Protein AF-A0A0F9H895-F1 (afdb_monomer_lite)

Foldseek 3Di:
DVVVVQFQWDWPADDVVVPDTDIDTDPVCVVVVQVVQQVDQDDPNHGDRRHDPDDDPDPVVVCVVVVD

Sequence (68 aa):
MKEANKIGLWLSELNWEEGYGIIRCSHQTKEIIISALALVKDINGLKVVLSPIKTSGTINSIKKKFAI

Organism: NCBI:txid412755

Secondary structure (DSSP, 8-state):
-HHHHHHT-EEEEEETTTTEEEEE--TTTHHHHHHHHHH--EETTEE---------SSHHHHHHHHT-

pLDDT: mean 87.83, std 10.91, range [50.81, 95.94]

InterPro domains:
  IPR002759 RNase P subunit Pop5/Rpp14/Rnp2-like [PF01900] (6-66)
  IPR038085 RNase P subunit Pop5/Rpp14/Rnp2-like domain superfamily [G3DSA:3.30.70.3250] (1-68)
  IPR038085 RNase P subunit Pop5/Rpp14/Rnp2-like domain superfamily [SSF160350] (5-66)

Structure (mmCIF, N/CA/C/O backbone):
data_AF-A0A0F9H895-F1
#
_entry.id   AF-A0A0F9H895-F1
#
loop_
_atom_site.group_PDB
_atom_site.id
_atom_site.type_symbol
_atom_site.label_atom_id
_atom_site.label_alt_id
_atom_site.label_comp_id
_atom_site.label_asym_id
_atom_site.label_entity_id
_atom_site.label_seq_id
_atom_site.pdbx_PDB_ins_code
_atom_site.Cartn_x
_atom_site.Cartn_y
_atom_site.Cartn_z
_atom_site.occupancy
_atom_site.B_iso_or_equiv
_atom_site.auth_seq_id
_atom_site.auth_comp_id
_atom_site.auth_asym_id
_atom_site.auth_atom_id
_atom_site.pdbx_PDB_model_num
ATOM 1 N N . MET A 1 1 ? 1.272 -22.383 -3.258 1.00 50.97 1 MET A N 1
ATOM 2 C CA . MET A 1 1 ? 2.474 -21.509 -3.263 1.00 50.97 1 MET A CA 1
ATOM 3 C C . MET A 1 1 ? 3.004 -21.110 -4.651 1.00 50.97 1 MET A C 1
ATOM 5 O O . MET A 1 1 ? 3.764 -20.155 -4.708 1.00 50.97 1 MET A O 1
ATOM 9 N N . LYS A 1 2 ? 2.631 -21.760 -5.771 1.00 50.81 2 LYS A N 1
ATOM 10 C CA . LYS A 1 2 ? 3.175 -21.419 -7.110 1.00 50.81 2 LYS A CA 1
ATOM 11 C C . LYS A 1 2 ? 2.736 -20.049 -7.664 1.00 50.81 2 LYS A C 1
ATOM 13 O O . LYS A 1 2 ? 3.516 -19.415 -8.362 1.00 50.81 2 LYS A O 1
ATOM 18 N N . GLU A 1 3 ? 1.528 -19.590 -7.335 1.00 56.56 3 GLU A N 1
ATOM 19 C CA . GLU A 1 3 ? 0.975 -18.303 -7.796 1.00 56.56 3 GLU A CA 1
ATOM 20 C C . GLU A 1 3 ? 1.665 -17.104 -7.124 1.00 56.56 3 GLU A C 1
ATOM 22 O O . GLU A 1 3 ? 2.187 -16.237 -7.812 1.00 56.56 3 GLU A O 1
ATOM 27 N N . ALA A 1 4 ? 1.776 -17.096 -5.788 1.00 55.41 4 ALA A N 1
ATOM 28 C CA . ALA A 1 4 ? 2.345 -15.981 -5.017 1.00 55.41 4 ALA A CA 1
ATOM 29 C C . ALA A 1 4 ? 3.795 -15.625 -5.400 1.00 55.41 4 ALA A C 1
ATOM 31 O O . ALA A 1 4 ? 4.166 -14.454 -5.397 1.00 55.41 4 ALA A O 1
ATOM 32 N N . ASN A 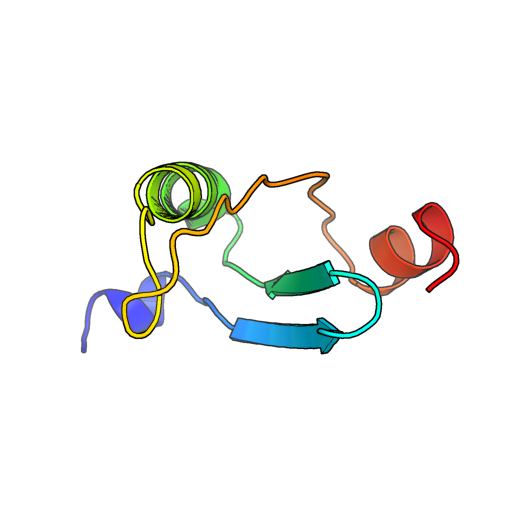1 5 ? 4.600 -16.618 -5.792 1.00 58.12 5 ASN A N 1
ATOM 33 C CA . ASN A 1 5 ? 5.983 -16.395 -6.218 1.00 58.12 5 ASN A CA 1
ATOM 34 C C . ASN A 1 5 ? 6.058 -15.611 -7.549 1.00 58.12 5 ASN A C 1
ATOM 36 O O . ASN A 1 5 ? 6.927 -14.762 -7.719 1.00 58.12 5 ASN A O 1
ATOM 40 N N . LYS A 1 6 ? 5.084 -15.784 -8.458 1.00 61.75 6 LYS A N 1
ATOM 41 C CA . LYS A 1 6 ? 4.997 -14.977 -9.692 1.00 61.75 6 LYS A CA 1
ATOM 42 C C . LYS A 1 6 ? 4.611 -13.518 -9.430 1.00 61.75 6 LYS A C 1
ATOM 44 O O . LYS A 1 6 ? 4.875 -12.659 -10.264 1.00 61.75 6 LYS A O 1
ATOM 49 N N . ILE A 1 7 ? 3.989 -13.230 -8.286 1.00 73.88 7 ILE A N 1
ATOM 50 C CA . ILE A 1 7 ? 3.484 -11.892 -7.956 1.00 73.88 7 ILE A CA 1
ATOM 51 C C . ILE A 1 7 ? 4.618 -10.962 -7.513 1.00 73.88 7 ILE A C 1
ATOM 53 O O . ILE A 1 7 ? 4.516 -9.746 -7.700 1.00 73.88 7 ILE A O 1
ATOM 57 N N . GLY A 1 8 ? 5.699 -11.512 -6.948 1.00 80.44 8 GLY A N 1
ATOM 58 C CA . GLY A 1 8 ? 6.813 -10.721 -6.421 1.00 80.44 8 GLY A CA 1
ATOM 59 C C . GLY A 1 8 ? 6.380 -9.758 -5.312 1.00 80.44 8 GLY A C 1
ATOM 60 O O . GLY A 1 8 ? 6.960 -8.681 -5.188 1.00 80.44 8 GLY A O 1
ATOM 61 N N . LEU A 1 9 ? 5.318 -10.106 -4.573 1.00 89.00 9 LEU A N 1
ATOM 62 C CA . LEU A 1 9 ? 4.767 -9.275 -3.509 1.00 89.00 9 LEU A CA 1
ATOM 63 C C . LEU A 1 9 ? 5.693 -9.308 -2.293 1.00 89.00 9 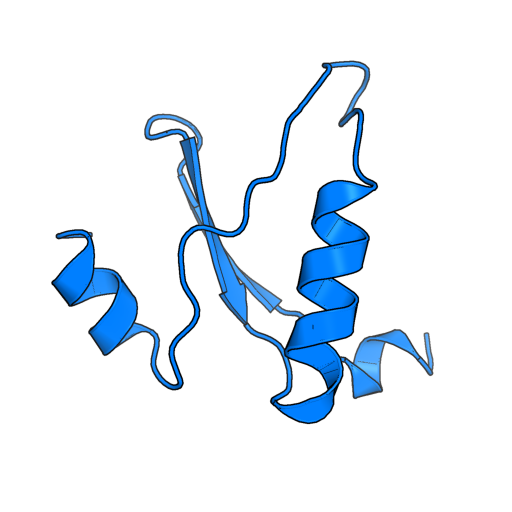LEU A C 1
ATOM 65 O O . LEU A 1 9 ? 5.974 -10.377 -1.754 1.00 89.00 9 LEU A O 1
ATOM 69 N N . TRP A 1 10 ? 6.132 -8.137 -1.848 1.00 90.75 10 TRP A N 1
ATOM 70 C CA . TRP A 1 10 ? 6.977 -7.992 -0.671 1.00 90.75 10 TRP A CA 1
ATOM 71 C C . TRP A 1 10 ? 6.586 -6.746 0.113 1.00 90.75 10 TRP A C 1
ATOM 73 O O . TRP A 1 10 ? 6.505 -5.660 -0.459 1.00 90.75 10 TRP A O 1
ATOM 83 N N . LEU A 1 11 ? 6.373 -6.882 1.419 1.00 91.06 11 LEU A N 1
ATOM 84 C CA . LEU A 1 11 ? 6.183 -5.738 2.303 1.00 91.06 11 LEU A CA 1
ATOM 85 C C . LEU A 1 11 ? 7.557 -5.145 2.630 1.00 91.06 11 LEU A C 1
ATOM 87 O O . LEU A 1 11 ? 8.356 -5.760 3.330 1.00 91.06 11 LEU A O 1
ATOM 91 N N . SER A 1 12 ? 7.854 -3.976 2.073 1.00 91.50 12 SER A N 1
ATOM 92 C CA . SER A 1 12 ? 9.125 -3.285 2.303 1.00 91.50 12 SER A CA 1
ATOM 93 C C . SER A 1 12 ? 9.114 -2.461 3.579 1.00 91.50 12 SER A C 1
ATOM 95 O O . SER A 1 12 ? 10.139 -2.380 4.244 1.00 91.50 12 SER A O 1
ATOM 97 N N . GLU A 1 13 ? 7.983 -1.841 3.898 1.00 92.38 13 GLU A N 1
ATOM 98 C CA . GLU A 1 13 ? 7.863 -0.939 5.037 1.00 92.38 13 GLU A CA 1
ATOM 99 C C . GLU A 1 13 ? 6.415 -0.889 5.502 1.00 92.38 13 GLU A C 1
ATOM 101 O O . GLU A 1 13 ? 5.492 -0.988 4.688 1.00 92.38 13 GLU A O 1
ATOM 106 N N . LEU A 1 14 ? 6.224 -0.743 6.807 1.00 91.62 14 LEU A N 1
ATOM 107 C CA . LEU A 1 14 ? 4.918 -0.584 7.421 1.00 91.62 14 LEU A CA 1
ATOM 108 C C . LEU A 1 14 ? 5.078 0.273 8.669 1.00 91.6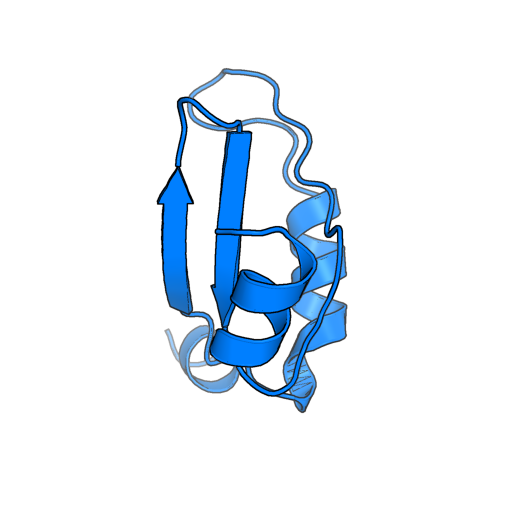2 14 LEU A C 1
ATOM 110 O O . LEU A 1 14 ? 5.734 -0.141 9.622 1.00 91.62 14 LEU A O 1
ATOM 114 N N . ASN A 1 15 ? 4.484 1.459 8.640 1.00 91.06 15 ASN A N 1
ATOM 115 C CA . ASN A 1 15 ? 4.425 2.365 9.769 1.00 91.06 15 ASN A CA 1
ATOM 116 C C . ASN A 1 15 ? 2.961 2.502 10.195 1.00 91.06 15 ASN A C 1
ATOM 118 O O . ASN A 1 15 ? 2.152 3.144 9.525 1.00 91.06 15 ASN A O 1
ATOM 122 N N . TRP A 1 16 ? 2.627 1.863 11.312 1.00 85.06 16 TRP A N 1
ATOM 123 C CA . TRP A 1 16 ? 1.280 1.901 11.872 1.00 85.06 16 TRP A CA 1
ATOM 124 C C . TRP A 1 16 ? 0.943 3.239 12.533 1.00 85.06 16 TRP A C 1
ATOM 126 O O . TRP A 1 16 ? -0.228 3.605 12.544 1.00 85.06 16 TRP A O 1
ATOM 136 N N . GLU A 1 17 ? 1.937 3.963 13.055 1.00 89.81 17 GLU A N 1
ATOM 137 C CA . GLU A 1 17 ? 1.732 5.269 13.697 1.00 89.81 17 GLU A CA 1
ATOM 138 C C . GLU A 1 17 ? 1.329 6.325 12.666 1.00 89.81 17 GLU A C 1
ATOM 140 O O . GLU A 1 17 ? 0.389 7.085 12.884 1.00 89.81 17 GLU A O 1
ATOM 145 N N . GLU A 1 18 ? 1.989 6.317 11.508 1.00 88.81 18 GLU A N 1
ATOM 146 C CA . GLU A 1 18 ? 1.687 7.232 10.402 1.00 88.81 18 GLU A CA 1
ATOM 147 C C . GLU A 1 18 ? 0.658 6.669 9.406 1.00 88.81 18 GLU A C 1
ATOM 149 O O . GLU A 1 18 ? 0.231 7.365 8.484 1.00 88.81 18 GLU A O 1
ATOM 154 N N . GLY A 1 19 ? 0.233 5.413 9.578 1.00 89.25 19 GLY A N 1
ATOM 155 C CA . GLY A 1 19 ? -0.831 4.798 8.785 1.00 89.25 19 GLY A CA 1
ATOM 156 C C . GLY A 1 19 ? -0.464 4.520 7.324 1.00 89.25 19 GLY A C 1
ATOM 157 O O . GLY A 1 19 ? -1.347 4.530 6.464 1.00 89.25 19 GLY A O 1
ATOM 158 N N . TYR A 1 20 ? 0.812 4.258 7.021 1.00 92.38 20 TYR A N 1
ATOM 159 C CA . TYR A 1 20 ? 1.258 3.933 5.663 1.00 92.38 20 TYR A CA 1
ATOM 160 C C . TYR A 1 20 ? 2.098 2.655 5.598 1.00 92.38 20 TYR A C 1
ATOM 162 O O . TYR A 1 20 ? 2.699 2.200 6.568 1.00 92.38 20 TYR A O 1
ATOM 170 N N . GLY A 1 21 ? 2.179 2.085 4.400 1.00 93.50 21 GLY A N 1
ATOM 171 C CA . GLY A 1 21 ? 3.102 1.003 4.096 1.00 93.50 21 GLY A CA 1
ATOM 172 C C . GLY A 1 21 ? 3.578 1.066 2.654 1.00 93.50 21 GLY A C 1
ATOM 173 O O . GLY A 1 21 ? 2.922 1.644 1.784 1.00 93.50 21 GLY A O 1
ATOM 174 N N . ILE A 1 22 ? 4.730 0.458 2.394 1.00 94.31 22 ILE A N 1
ATOM 175 C CA . ILE A 1 22 ? 5.291 0.306 1.055 1.00 94.31 22 ILE A CA 1
ATOM 176 C C . ILE A 1 22 ? 5.328 -1.179 0.732 1.00 94.31 22 ILE A C 1
ATOM 178 O O . ILE A 1 22 ? 6.018 -1.959 1.389 1.00 94.31 22 ILE A O 1
ATOM 182 N N . ILE A 1 23 ? 4.632 -1.557 -0.335 1.00 94.00 23 ILE A N 1
ATOM 183 C CA . ILE A 1 23 ? 4.714 -2.893 -0.916 1.00 94.00 23 ILE A CA 1
ATOM 184 C C . ILE A 1 23 ? 5.420 -2.837 -2.268 1.00 94.00 23 ILE A C 1
ATOM 186 O O . ILE A 1 23 ? 5.210 -1.929 -3.075 1.00 94.00 23 ILE A O 1
ATOM 190 N N . ARG A 1 24 ? 6.256 -3.835 -2.534 1.00 92.69 24 ARG A N 1
AT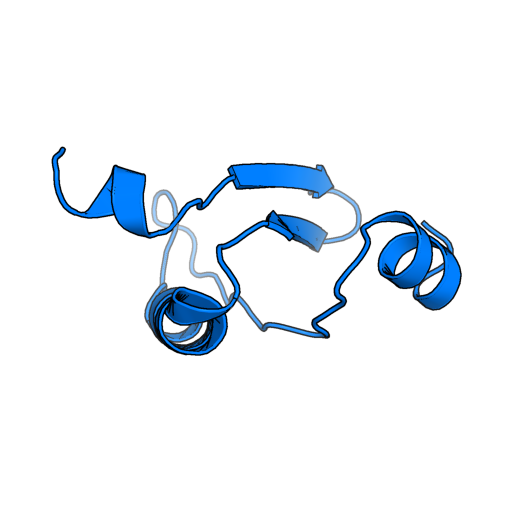OM 191 C CA . ARG A 1 24 ? 6.805 -4.112 -3.859 1.00 92.69 24 ARG A CA 1
ATOM 192 C C . ARG A 1 24 ? 6.000 -5.223 -4.497 1.00 92.69 24 ARG A C 1
ATOM 194 O O . ARG A 1 24 ? 5.526 -6.122 -3.816 1.00 92.69 24 ARG A O 1
ATOM 201 N N . CYS A 1 25 ? 5.868 -5.151 -5.808 1.00 92.31 25 CYS A N 1
ATOM 202 C CA . CYS A 1 25 ? 5.278 -6.190 -6.634 1.00 92.31 25 CYS A CA 1
ATOM 203 C C . CYS A 1 25 ? 6.026 -6.236 -7.965 1.00 92.31 25 CYS A C 1
ATOM 205 O O . CYS A 1 25 ? 6.784 -5.317 -8.303 1.00 92.31 25 CYS A O 1
ATOM 207 N N . SER A 1 26 ? 5.818 -7.303 -8.729 1.00 90.88 26 SER A N 1
ATOM 208 C CA . SER A 1 26 ? 6.269 -7.331 -10.116 1.00 90.88 26 SER A CA 1
ATOM 209 C C . SER A 1 26 ? 5.500 -6.297 -10.951 1.00 90.88 26 SER A C 1
ATOM 211 O O . SER A 1 26 ? 4.343 -5.976 -10.670 1.00 90.88 26 SER A O 1
ATOM 213 N N . HIS A 1 27 ? 6.111 -5.810 -12.033 1.00 88.12 27 HIS A N 1
ATOM 214 C CA . HIS A 1 27 ? 5.443 -4.880 -12.949 1.00 88.12 27 HIS A CA 1
ATOM 215 C C . HIS A 1 27 ? 4.147 -5.465 -13.547 1.00 88.12 27 HIS A C 1
ATOM 217 O O . HIS A 1 27 ? 3.189 -4.731 -13.770 1.00 88.12 27 HIS A O 1
ATOM 223 N N . GLN A 1 28 ? 4.100 -6.787 -13.743 1.00 89.88 28 GLN A N 1
ATOM 224 C CA . GLN A 1 28 ? 2.961 -7.502 -14.328 1.00 89.88 28 GLN A CA 1
ATOM 225 C C . GLN A 1 28 ? 1.775 -7.630 -13.364 1.00 89.88 28 GLN A C 1
ATOM 227 O O . GLN A 1 28 ? 0.633 -7.735 -13.800 1.00 89.88 28 GLN A O 1
ATOM 232 N N . THR A 1 29 ? 2.026 -7.620 -12.054 1.00 90.62 29 THR A N 1
ATOM 233 C CA . THR A 1 29 ? 1.005 -7.900 -11.030 1.00 90.62 29 THR A CA 1
ATOM 234 C C . THR A 1 29 ? 0.537 -6.670 -10.265 1.00 90.62 29 THR A C 1
ATOM 236 O O . THR A 1 29 ? -0.339 -6.782 -9.409 1.00 90.62 29 THR A O 1
ATOM 239 N N . LYS A 1 30 ? 1.058 -5.487 -10.601 1.00 90.75 30 LYS A N 1
ATOM 240 C CA . LYS A 1 30 ? 0.708 -4.204 -9.976 1.00 90.75 30 LYS A CA 1
ATOM 241 C C . LYS A 1 30 ? -0.809 -3.970 -9.888 1.00 90.75 30 LYS A C 1
ATOM 243 O O . LYS A 1 30 ? -1.313 -3.692 -8.806 1.00 90.75 30 LYS A O 1
ATOM 248 N N . GLU A 1 31 ? -1.539 -4.120 -10.994 1.00 91.81 31 GLU A N 1
ATOM 249 C CA . GLU A 1 31 ? -2.995 -3.873 -11.032 1.00 91.81 31 GLU A CA 1
ATOM 250 C C . GLU A 1 31 ? -3.796 -4.924 -10.248 1.00 91.81 31 GLU A C 1
ATOM 252 O O . GLU A 1 31 ? -4.785 -4.605 -9.583 1.00 91.81 31 GLU A O 1
ATOM 257 N N . ILE A 1 32 ? -3.331 -6.178 -10.262 1.00 91.81 32 ILE A N 1
ATOM 258 C CA . ILE A 1 32 ? -3.929 -7.267 -9.479 1.00 91.81 32 ILE A CA 1
ATOM 259 C C . ILE A 1 32 ? -3.793 -6.962 -7.985 1.00 91.81 32 ILE A C 1
ATOM 261 O O . ILE A 1 32 ? -4.752 -7.120 -7.237 1.00 91.81 32 ILE A O 1
ATOM 265 N N . ILE A 1 33 ? -2.627 -6.476 -7.550 1.00 92.50 33 ILE A N 1
ATOM 266 C CA . ILE A 1 33 ? -2.378 -6.107 -6.154 1.00 92.50 33 ILE A CA 1
ATOM 267 C C . ILE A 1 33 ? -3.225 -4.912 -5.719 1.00 92.50 33 ILE A C 1
ATOM 269 O O . ILE A 1 33 ? -3.826 -4.967 -4.651 1.00 92.50 33 ILE A O 1
ATOM 273 N N . ILE A 1 34 ? -3.314 -3.860 -6.536 1.00 92.62 34 ILE A N 1
ATOM 274 C CA . ILE A 1 34 ? -4.177 -2.698 -6.258 1.00 92.62 34 ILE A CA 1
ATOM 275 C C . ILE A 1 34 ? -5.624 -3.154 -6.045 1.00 92.62 34 ILE A C 1
ATOM 277 O O . ILE A 1 34 ? -6.257 -2.777 -5.059 1.00 92.62 34 ILE A O 1
ATOM 281 N N . SER A 1 35 ? -6.114 -4.024 -6.929 1.00 93.06 35 SER A N 1
ATOM 282 C CA . SER A 1 35 ? -7.464 -4.582 -6.833 1.00 93.06 35 SER A CA 1
ATOM 283 C C . SER A 1 35 ? -7.634 -5.447 -5.583 1.00 93.06 35 SER A C 1
ATOM 285 O O . SER A 1 35 ? -8.622 -5.313 -4.869 1.00 93.06 35 SER A O 1
ATOM 287 N N . ALA A 1 36 ? -6.654 -6.301 -5.278 1.00 92.69 36 ALA A N 1
ATOM 288 C CA . ALA A 1 36 ? -6.683 -7.160 -4.100 1.00 92.69 36 ALA A CA 1
ATOM 289 C C . ALA A 1 36 ? -6.706 -6.356 -2.791 1.00 92.69 36 ALA A C 1
ATOM 291 O O . ALA A 1 36 ? -7.465 -6.700 -1.889 1.00 92.69 36 ALA A O 1
ATOM 292 N N . LEU A 1 37 ? -5.931 -5.270 -2.696 1.00 93.00 37 LEU A N 1
ATOM 293 C CA . LEU A 1 37 ? -5.934 -4.379 -1.531 1.00 93.00 37 LEU A CA 1
ATOM 294 C C . LEU A 1 37 ? -7.311 -3.755 -1.295 1.00 93.00 37 LEU A C 1
ATOM 296 O O . LEU A 1 37 ? -7.773 -3.729 -0.159 1.00 93.00 37 LEU A O 1
ATOM 300 N N . ALA A 1 38 ? -7.993 -3.324 -2.359 1.00 92.06 38 ALA A N 1
ATOM 301 C CA . ALA A 1 38 ? -9.337 -2.756 -2.261 1.00 92.06 38 ALA A CA 1
ATOM 302 C C . ALA A 1 38 ? -10.396 -3.768 -1.775 1.00 92.06 38 ALA A C 1
ATOM 304 O O . ALA A 1 38 ? -11.448 -3.372 -1.274 1.00 92.06 38 ALA A O 1
ATOM 305 N N . LEU A 1 39 ? -10.134 -5.073 -1.916 1.00 94.19 39 LEU A N 1
ATOM 306 C CA . LEU A 1 39 ? -11.018 -6.135 -1.430 1.00 94.19 39 LEU A CA 1
ATOM 307 C C . LEU A 1 39 ? -10.812 -6.463 0.053 1.00 94.19 39 LEU A C 1
ATOM 309 O O . LEU A 1 39 ? -11.681 -7.102 0.649 1.00 94.19 39 LEU A O 1
ATOM 313 N N . VAL A 1 40 ? -9.700 -6.037 0.658 1.00 94.38 40 VAL A N 1
ATOM 314 C CA . VAL A 1 40 ? -9.453 -6.231 2.090 1.00 94.38 40 VAL A CA 1
ATOM 315 C C . VAL A 1 40 ? -10.362 -5.291 2.876 1.00 94.38 40 VAL A C 1
ATOM 317 O O . VAL A 1 40 ? -10.212 -4.074 2.817 1.00 94.38 40 VAL A O 1
ATOM 320 N N . LYS A 1 41 ? -11.317 -5.868 3.610 1.00 95.25 41 LYS A N 1
ATOM 321 C CA . LYS A 1 41 ? -12.297 -5.121 4.419 1.00 95.25 41 LYS A CA 1
ATOM 322 C C . LYS A 1 41 ? -11.975 -5.137 5.907 1.00 95.25 41 LYS A C 1
ATOM 324 O O . LYS A 1 41 ? -12.373 -4.224 6.630 1.00 95.25 41 LYS A O 1
ATOM 329 N N . ASP A 1 42 ? -11.282 -6.171 6.363 1.00 95.94 42 ASP A N 1
ATOM 330 C CA . ASP A 1 42 ? -10.902 -6.342 7.753 1.00 95.94 42 ASP A CA 1
ATOM 331 C C . ASP A 1 42 ? -9.552 -7.048 7.885 1.00 95.94 42 ASP A C 1
ATOM 333 O O . ASP A 1 42 ? -9.150 -7.846 7.035 1.00 95.94 42 ASP A O 1
ATOM 337 N N . ILE A 1 43 ? -8.844 -6.711 8.959 1.00 92.62 43 ILE A N 1
ATOM 338 C CA . ILE A 1 43 ? -7.630 -7.391 9.398 1.00 92.62 43 ILE A CA 1
ATOM 339 C C . ILE A 1 43 ? -7.787 -7.620 10.898 1.00 92.62 43 ILE A C 1
ATOM 341 O O . ILE A 1 43 ? -7.977 -6.671 11.656 1.00 92.62 43 ILE A O 1
ATOM 345 N N . ASN A 1 44 ? -7.720 -8.880 11.334 1.00 94.19 44 ASN A N 1
ATOM 346 C CA . ASN A 1 44 ? -7.905 -9.273 12.736 1.00 94.19 44 ASN A CA 1
ATOM 347 C C . ASN A 1 44 ? -9.214 -8.738 13.355 1.00 94.19 44 ASN A C 1
ATOM 349 O O . ASN A 1 44 ? -9.236 -8.313 14.508 1.00 94.19 44 ASN A O 1
ATOM 353 N N . GLY A 1 45 ? -10.304 -8.717 12.579 1.00 94.81 45 GLY A N 1
ATOM 354 C CA . GLY A 1 45 ? -11.610 -8.227 13.032 1.00 94.81 45 GLY A CA 1
ATOM 355 C C . GLY A 1 45 ? -11.734 -6.701 13.125 1.00 94.81 45 GLY A C 1
ATOM 356 O O . GLY A 1 45 ? -12.825 -6.196 13.392 1.00 94.81 45 GLY A O 1
ATOM 357 N N . LEU A 1 46 ? -10.660 -5.950 12.863 1.00 94.38 46 LEU A N 1
ATOM 358 C CA . LEU A 1 46 ? -10.704 -4.498 12.727 1.00 94.38 46 LEU A CA 1
ATOM 359 C C . LEU A 1 46 ? -11.008 -4.145 11.275 1.00 94.38 46 LEU A C 1
ATOM 361 O O . LEU A 1 46 ? -10.318 -4.597 10.363 1.00 94.38 46 LEU A O 1
ATOM 365 N N . LYS A 1 47 ? -12.036 -3.321 11.055 1.00 95.38 47 LYS A N 1
ATOM 366 C CA . LYS A 1 47 ? -12.348 -2.813 9.716 1.00 95.38 47 LYS A CA 1
ATOM 367 C C . LYS A 1 47 ? -11.221 -1.905 9.248 1.00 95.38 47 LYS A C 1
ATOM 369 O O . LYS A 1 47 ? -10.851 -0.970 9.956 1.00 95.38 47 LYS A O 1
ATOM 374 N N . VAL A 1 48 ? -10.714 -2.161 8.050 1.00 92.94 48 VAL A N 1
ATOM 375 C CA . VAL A 1 48 ? -9.631 -1.380 7.451 1.00 92.94 48 VAL A CA 1
ATOM 376 C C . VAL A 1 48 ? -10.001 -0.953 6.042 1.00 92.94 48 VAL A C 1
ATOM 378 O O . VAL A 1 48 ? -10.823 -1.581 5.377 1.00 92.94 48 VAL A O 1
ATOM 381 N N . V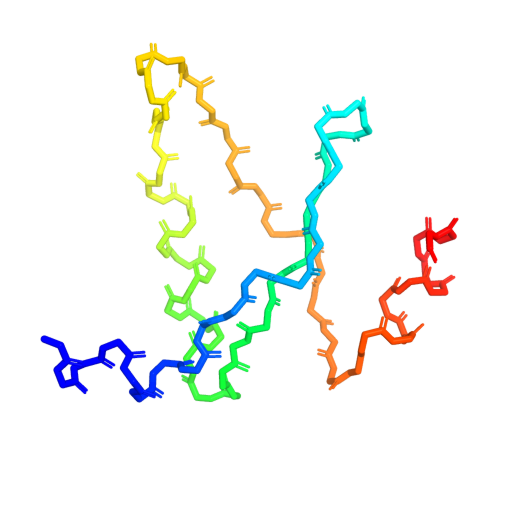AL A 1 49 ? -9.360 0.116 5.582 1.00 93.38 49 VAL A N 1
ATOM 382 C CA . VAL A 1 49 ? -9.399 0.542 4.185 1.00 93.38 49 VAL A CA 1
ATOM 383 C C . VAL A 1 49 ? -7.962 0.653 3.709 1.00 93.38 49 VAL A C 1
ATOM 385 O O . VAL A 1 49 ? -7.217 1.518 4.166 1.00 93.38 49 VAL A O 1
ATOM 388 N N . LEU A 1 50 ? -7.564 -0.228 2.795 1.00 93.19 50 LEU A N 1
ATOM 389 C CA . LEU A 1 50 ? -6.253 -0.163 2.159 1.00 93.19 50 LEU A CA 1
ATOM 390 C C . LEU A 1 50 ? -6.389 0.600 0.842 1.00 93.19 50 LEU A C 1
ATOM 392 O O . LEU A 1 50 ? -6.932 0.083 -0.131 1.00 93.19 50 LEU A O 1
ATOM 396 N N . SER A 1 51 ? -5.905 1.841 0.823 1.00 91.44 51 SER A N 1
ATOM 397 C CA . SER A 1 51 ? -5.970 2.715 -0.350 1.00 91.44 51 SER A CA 1
ATOM 398 C C . SER A 1 51 ? -4.583 2.884 -0.977 1.00 91.44 51 SER A C 1
ATOM 400 O O . SER A 1 51 ? -3.703 3.489 -0.360 1.00 91.44 51 SER A O 1
ATOM 402 N N . PRO A 1 52 ? -4.342 2.362 -2.193 1.00 91.81 52 PRO A N 1
ATOM 403 C CA . PRO A 1 52 ? -3.090 2.590 -2.904 1.00 91.81 52 PRO A CA 1
ATOM 404 C C . PRO A 1 52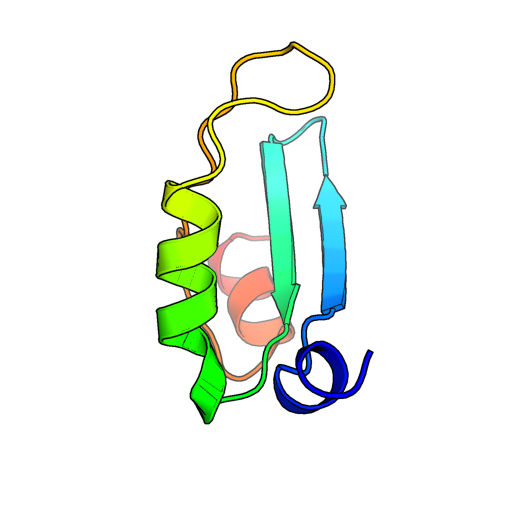 ? -2.934 4.071 -3.274 1.00 91.81 52 PRO A C 1
ATOM 406 O O . PRO A 1 52 ? -3.646 4.589 -4.129 1.00 91.81 52 PRO A O 1
ATOM 409 N N . ILE A 1 53 ? -1.976 4.755 -2.649 1.00 90.75 53 ILE A N 1
ATOM 410 C CA . ILE A 1 53 ? -1.786 6.205 -2.832 1.00 90.75 53 ILE A CA 1
ATOM 411 C C . ILE A 1 53 ? -0.975 6.502 -4.100 1.00 90.75 53 ILE A C 1
ATOM 413 O O . ILE A 1 53 ? -1.286 7.414 -4.868 1.00 90.75 53 ILE A O 1
ATOM 417 N N . LYS A 1 54 ? 0.116 5.756 -4.320 1.00 91.44 54 LYS A N 1
ATOM 418 C CA . LYS A 1 54 ? 0.989 5.936 -5.485 1.00 91.44 54 LYS A CA 1
ATOM 419 C C . LYS A 1 54 ? 1.843 4.703 -5.760 1.00 91.44 54 LYS A C 1
ATOM 421 O O . LYS A 1 54 ? 2.269 4.013 -4.843 1.00 91.44 54 LYS A O 1
ATOM 426 N N . THR A 1 55 ? 2.190 4.501 -7.029 1.00 93.06 55 THR A N 1
ATOM 427 C CA . THR A 1 55 ? 3.177 3.508 -7.472 1.00 93.06 55 THR A CA 1
ATOM 428 C C . THR A 1 55 ? 4.455 4.169 -7.996 1.00 93.06 55 THR A C 1
ATOM 430 O O . THR A 1 55 ? 4.418 5.280 -8.533 1.00 93.06 55 THR A O 1
ATOM 433 N N . SER A 1 56 ? 5.590 3.480 -7.882 1.00 92.94 56 SER A N 1
ATOM 434 C CA . SER A 1 56 ? 6.894 3.911 -8.405 1.00 92.94 56 SER A CA 1
ATOM 435 C C . SER A 1 56 ? 7.745 2.697 -8.773 1.00 92.94 56 SER A C 1
ATOM 437 O O . SER A 1 56 ? 7.589 1.634 -8.179 1.00 92.94 56 SER A O 1
ATOM 439 N N . GLY A 1 57 ? 8.668 2.864 -9.725 1.00 92.00 57 GLY A N 1
ATOM 440 C CA . GLY A 1 57 ? 9.653 1.834 -10.067 1.00 92.00 57 GLY A CA 1
ATOM 441 C C . GLY A 1 57 ? 10.757 1.669 -9.016 1.00 92.00 57 GLY A C 1
ATOM 442 O O . GLY A 1 57 ? 11.376 0.612 -8.935 1.00 92.00 57 GLY A O 1
ATOM 443 N N . THR A 1 58 ? 10.995 2.689 -8.184 1.00 91.38 58 THR A N 1
ATOM 444 C CA . THR A 1 58 ? 11.997 2.645 -7.109 1.00 91.38 58 THR A CA 1
ATOM 445 C C . THR A 1 58 ? 11.413 3.109 -5.777 1.00 91.38 58 THR A C 1
ATOM 447 O O . THR A 1 58 ? 10.544 3.986 -5.733 1.00 91.38 58 THR A O 1
ATOM 450 N N . ILE A 1 59 ? 11.926 2.535 -4.685 1.00 90.81 59 ILE A N 1
ATOM 451 C CA . ILE A 1 59 ? 11.538 2.884 -3.309 1.00 90.81 59 ILE A CA 1
ATOM 452 C C . ILE A 1 59 ? 11.958 4.325 -2.994 1.00 90.81 59 ILE A C 1
ATOM 454 O O . ILE A 1 59 ? 11.148 5.105 -2.504 1.00 90.81 59 ILE A O 1
ATOM 458 N N . ASN A 1 60 ? 13.184 4.710 -3.370 1.00 92.19 60 ASN A N 1
ATOM 459 C CA . ASN A 1 60 ? 13.725 6.051 -3.122 1.00 92.19 60 ASN A CA 1
ATOM 460 C C . ASN A 1 60 ? 12.851 7.163 -3.721 1.00 92.19 60 ASN A C 1
ATOM 462 O O . ASN A 1 60 ? 12.695 8.214 -3.108 1.00 92.19 60 ASN A O 1
ATOM 466 N N . SER A 1 61 ? 12.259 6.948 -4.900 1.00 94.06 61 SER A N 1
ATOM 467 C CA . SER A 1 61 ? 11.350 7.927 -5.508 1.00 94.06 61 SER A CA 1
ATOM 468 C C . SER A 1 61 ? 10.012 8.050 -4.770 1.00 94.06 61 SER A C 1
ATOM 470 O O . SER A 1 61 ? 9.429 9.133 -4.778 1.00 94.06 61 SER A O 1
ATOM 472 N N . ILE A 1 62 ? 9.514 6.975 -4.144 1.00 92.88 62 ILE A N 1
ATOM 473 C CA . ILE A 1 62 ? 8.314 7.035 -3.290 1.00 92.88 62 ILE A CA 1
ATOM 474 C C . ILE A 1 62 ? 8.638 7.770 -1.993 1.00 92.88 62 ILE A C 1
ATOM 476 O O . ILE A 1 62 ? 7.967 8.749 -1.683 1.00 92.88 62 ILE A O 1
ATOM 480 N N . LYS A 1 63 ? 9.717 7.368 -1.320 1.00 90.19 63 LYS A N 1
ATOM 481 C CA . LYS A 1 63 ? 10.190 7.959 -0.066 1.00 90.19 63 LYS A CA 1
ATOM 482 C C . LYS A 1 63 ? 10.381 9.470 -0.177 1.00 90.19 63 LYS A C 1
ATOM 484 O O . LYS A 1 63 ? 9.693 10.240 0.483 1.00 90.19 63 LYS A O 1
ATOM 489 N N . LYS A 1 64 ? 11.146 9.913 -1.182 1.00 92.75 64 LYS A N 1
ATOM 490 C CA . LYS A 1 64 ? 11.338 11.344 -1.482 1.00 92.75 64 LYS A CA 1
ATOM 491 C C . LYS A 1 64 ? 10.039 12.108 -1.736 1.00 92.75 64 LYS A C 1
ATOM 493 O O . LYS A 1 64 ? 9.956 13.274 -1.376 1.00 92.75 64 LYS A O 1
ATOM 498 N N . LYS A 1 65 ? 9.045 11.497 -2.392 1.00 89.62 65 LYS A N 1
ATOM 499 C CA . LYS A 1 65 ? 7.790 12.194 -2.712 1.00 89.62 65 LYS A CA 1
ATOM 500 C C . LYS A 1 65 ? 6.908 12.395 -1.478 1.00 89.62 65 LYS A C 1
ATOM 502 O O . LYS A 1 65 ? 6.192 13.389 -1.427 1.00 89.62 65 LYS A O 1
ATOM 507 N N . PHE A 1 66 ? 6.939 11.458 -0.540 1.00 84.88 66 PHE A N 1
ATOM 508 C CA . PHE A 1 66 ? 6.145 11.520 0.686 1.00 84.88 66 PHE A CA 1
ATOM 509 C C . PHE A 1 66 ? 6.952 12.004 1.900 1.00 84.88 66 PHE A C 1
ATOM 511 O O . PHE A 1 66 ? 6.398 12.073 2.985 1.00 84.88 66 PHE A O 1
ATOM 518 N N . ALA A 1 67 ? 8.218 12.390 1.697 1.00 78.38 67 ALA A N 1
ATOM 519 C CA . ALA A 1 67 ? 9.145 12.837 2.739 1.00 78.38 67 ALA A CA 1
ATOM 520 C C . ALA A 1 67 ? 9.337 11.817 3.887 1.00 78.38 67 ALA A C 1
ATOM 522 O O . ALA A 1 67 ? 9.485 12.206 5.041 1.00 78.38 67 ALA A O 1
ATOM 523 N N . ILE A 1 68 ? 9.370 10.527 3.528 1.00 73.75 68 ILE A N 1
ATOM 524 C CA . ILE A 1 68 ? 9.626 9.340 4.381 1.00 73.75 68 ILE A CA 1
ATOM 525 C C . ILE A 1 68 ? 10.884 8.582 3.936 1.00 73.75 68 ILE A C 1
ATOM 527 O O . ILE A 1 68 ? 11.498 9.002 2.928 1.00 73.75 68 ILE A O 1
#

Radius of gyration: 12.73 Å; chains: 1; bounding box: 26×34×28 Å